Protein AF-A0A2E7PW12-F1 (afdb_monomer)

pLDDT: mean 76.76, std 13.88, range [39.81, 91.81]

Solvent-accessible surface area (backbone atoms only — not comparable to full-atom values): 4562 Å² total; per-residue (Å²): 126,75,60,91,92,40,85,78,66,82,88,68,63,71,55,45,80,40,38,22,71,41,50,72,81,78,68,89,78,72,86,79,67,94,59,63,39,66,29,29,27,70,88,71,51,75,36,63,36,59,69,85,65,48,59,73,39,43,34,31,29,26,67,86,78,59,42,69,74,45,75,114

Sequence (72 aa):
LLVDDEPVRLELPASVEATVIEAPEALRGDTAGNVLKPVTISTGITVQVPLFIKKDDVVKISTSDRSYLGRV

Radius of gyration: 15.86 Å; Cα contacts (8 Å, |Δi|>4): 124; chains: 1; bounding box: 35×25×46 Å

Mean predicted aligned error: 9.45 Å

Secondary structure (DSSP, 8-state):
--BTTB-------SEEEEEEEE-----TT--SS-PEEEEEETTS-EEEEETT--TT-EEEEETTT--EEEE-

Structure (mmCIF, N/CA/C/O backbone):
data_AF-A0A2E7PW12-F1
#
_entry.id   AF-A0A2E7PW12-F1
#
loop_
_atom_site.group_PDB
_atom_site.id
_atom_site.type_symbol
_atom_site.label_atom_id
_atom_site.label_alt_id
_atom_site.label_comp_id
_atom_site.label_asym_id
_atom_site.label_entity_id
_atom_site.label_seq_id
_atom_site.pdbx_PDB_ins_code
_atom_site.Cartn_x
_atom_site.Cartn_y
_atom_site.Cartn_z
_atom_site.occupancy
_atom_site.B_iso_or_equiv
_atom_site.auth_seq_id
_atom_site.auth_comp_id
_atom_site.auth_asym_id
_atom_site.auth_atom_id
_atom_site.pdbx_PDB_model_num
ATOM 1 N N . LEU A 1 1 ? 16.752 -4.496 -24.232 1.00 43.59 1 LEU A N 1
ATOM 2 C CA . LEU A 1 1 ? 18.122 -4.952 -24.564 1.00 43.59 1 LEU A CA 1
ATOM 3 C C . LEU A 1 1 ? 18.234 -6.403 -24.120 1.00 43.59 1 LEU A C 1
ATOM 5 O O . LEU A 1 1 ? 18.158 -6.647 -22.924 1.00 43.59 1 LEU A O 1
ATOM 9 N N . LEU A 1 2 ? 18.292 -7.332 -25.075 1.00 39.81 2 LEU A N 1
ATOM 10 C CA . LEU A 1 2 ? 18.544 -8.757 -24.840 1.00 39.81 2 LEU A CA 1
ATOM 11 C C . LEU A 1 2 ? 20.059 -8.982 -24.914 1.00 39.81 2 LEU A C 1
ATOM 13 O O . LEU A 1 2 ? 20.704 -8.425 -25.803 1.00 39.81 2 LEU A O 1
ATOM 17 N N . VAL A 1 3 ? 20.612 -9.756 -23.986 1.00 53.25 3 VAL A N 1
ATOM 18 C CA . VAL A 1 3 ? 21.982 -10.285 -24.045 1.00 53.25 3 VAL A CA 1
ATOM 19 C C . VAL A 1 3 ? 21.829 -11.801 -23.926 1.00 53.25 3 VAL A C 1
ATOM 21 O O . VAL A 1 3 ? 21.171 -12.253 -22.997 1.00 53.25 3 VAL A O 1
ATOM 24 N N . ASP A 1 4 ? 22.365 -12.547 -24.896 1.00 62.00 4 ASP A N 1
ATOM 25 C CA . ASP A 1 4 ? 22.391 -14.023 -24.922 1.00 62.00 4 ASP A CA 1
ATOM 26 C C . ASP A 1 4 ? 21.028 -14.746 -24.844 1.00 62.00 4 ASP A C 1
ATOM 28 O O . ASP A 1 4 ? 20.898 -15.774 -24.192 1.00 62.00 4 ASP A O 1
ATOM 32 N N . ASP A 1 5 ? 19.994 -14.232 -25.523 1.00 58.31 5 ASP A N 1
ATOM 33 C CA . ASP A 1 5 ? 18.641 -14.840 -25.578 1.00 58.31 5 ASP A CA 1
ATOM 34 C C . ASP A 1 5 ? 17.929 -14.964 -24.210 1.00 58.31 5 ASP A C 1
ATOM 36 O O . ASP A 1 5 ? 16.773 -15.377 -24.126 1.00 58.31 5 ASP A O 1
ATOM 40 N N . GLU A 1 6 ? 18.571 -14.508 -23.132 1.00 60.88 6 GLU A N 1
ATOM 41 C CA . GLU A 1 6 ? 17.989 -14.420 -21.803 1.00 60.88 6 GLU A CA 1
ATOM 42 C C . GLU A 1 6 ? 17.405 -13.014 -21.561 1.00 60.88 6 GLU A C 1
ATOM 44 O O . GLU A 1 6 ? 18.034 -11.984 -21.846 1.00 60.88 6 GLU A O 1
ATOM 49 N N . PRO A 1 7 ? 16.178 -12.911 -21.021 1.00 56.75 7 PRO A N 1
ATOM 50 C CA . PRO A 1 7 ? 15.591 -11.632 -20.651 1.00 56.75 7 PRO A CA 1
ATOM 51 C C . PRO A 1 7 ? 16.307 -11.059 -19.417 1.00 56.75 7 PRO A C 1
ATOM 53 O O . PRO A 1 7 ? 15.909 -11.282 -18.279 1.00 56.75 7 PRO A O 1
ATOM 56 N N . VAL A 1 8 ? 17.365 -10.275 -19.643 1.00 63.50 8 VAL A N 1
ATOM 57 C CA . VAL A 1 8 ? 18.204 -9.690 -18.573 1.00 63.50 8 VAL A CA 1
ATOM 58 C C . VAL A 1 8 ? 17.518 -8.522 -17.839 1.00 63.50 8 VAL A C 1
ATOM 60 O O . VAL A 1 8 ? 17.942 -8.117 -16.757 1.00 63.50 8 VAL A O 1
ATOM 63 N N . ARG A 1 9 ? 16.437 -7.955 -18.394 1.00 53.28 9 ARG A N 1
ATOM 64 C CA . ARG A 1 9 ? 15.700 -6.842 -17.774 1.00 53.28 9 ARG A CA 1
ATOM 65 C C . ARG A 1 9 ? 14.193 -6.988 -17.924 1.00 53.28 9 ARG A C 1
ATOM 67 O O . ARG A 1 9 ? 13.665 -6.931 -19.031 1.00 53.28 9 ARG A O 1
ATOM 74 N N . LEU A 1 10 ? 13.516 -7.076 -16.784 1.00 59.44 10 LEU A N 1
ATOM 75 C CA . LEU A 1 10 ? 12.079 -6.876 -16.661 1.00 59.44 10 LEU A CA 1
ATOM 76 C C . LEU A 1 10 ? 11.852 -5.402 -16.284 1.00 59.44 10 LEU A C 1
ATOM 78 O O . LEU A 1 10 ? 12.037 -5.016 -15.131 1.00 59.44 10 LEU A O 1
ATOM 82 N N . GLU A 1 11 ? 11.527 -4.554 -17.262 1.00 61.78 11 GLU A N 1
ATOM 83 C CA . GLU A 1 11 ? 11.092 -3.177 -16.993 1.00 61.78 11 GLU A CA 1
ATOM 84 C C . GLU A 1 11 ? 9.670 -3.217 -16.429 1.00 61.78 11 GLU A C 1
ATOM 86 O O . GLU A 1 11 ? 8.678 -3.211 -17.156 1.00 61.78 11 GLU A O 1
ATOM 91 N N . LEU A 1 12 ? 9.574 -3.324 -15.105 1.00 66.31 12 LEU A N 1
ATOM 92 C CA . LEU A 1 12 ? 8.311 -3.168 -14.402 1.00 66.31 12 LEU A CA 1
ATOM 93 C C . LEU A 1 12 ? 7.939 -1.678 -14.363 1.00 66.31 12 LEU A C 1
ATOM 95 O O . LEU A 1 12 ? 8.814 -0.835 -14.144 1.00 66.31 12 LEU A O 1
ATOM 99 N N . PRO A 1 13 ? 6.653 -1.328 -14.540 1.00 75.62 13 PRO A N 1
ATOM 100 C CA . PRO A 1 13 ? 6.209 0.043 -14.351 1.00 75.62 13 PRO A CA 1
ATOM 101 C C . PRO A 1 13 ? 6.534 0.486 -12.921 1.00 75.62 13 PRO A C 1
ATOM 103 O O . PRO A 1 13 ? 6.343 -0.278 -11.973 1.00 75.62 13 PRO A O 1
ATOM 106 N N . ALA A 1 14 ? 6.995 1.731 -12.764 1.00 79.81 14 ALA A N 1
ATOM 107 C CA . ALA A 1 14 ? 7.381 2.306 -11.468 1.00 79.81 14 ALA A CA 1
ATOM 108 C C . ALA A 1 14 ? 6.246 2.277 -10.426 1.00 79.81 14 ALA A C 1
ATOM 110 O O . ALA A 1 14 ? 6.484 2.367 -9.225 1.00 79.81 14 ALA A O 1
ATOM 111 N N . SER A 1 15 ? 5.005 2.138 -10.886 1.00 84.31 15 SER A N 1
ATOM 112 C CA . SER A 1 15 ? 3.817 2.015 -10.059 1.00 84.31 15 SER A CA 1
ATOM 113 C C . SER A 1 15 ? 2.828 1.040 -10.679 1.00 84.31 15 SER A C 1
ATOM 115 O O . SER A 1 15 ? 2.616 1.082 -11.890 1.00 84.31 15 SER A O 1
ATOM 117 N N . VAL A 1 16 ? 2.169 0.246 -9.845 1.00 87.06 16 VAL A N 1
ATOM 118 C CA . VAL A 1 16 ? 1.056 -0.630 -10.212 1.00 87.06 16 VAL A CA 1
ATOM 119 C C . VAL A 1 16 ? -0.194 -0.214 -9.456 1.00 87.06 16 VAL A C 1
ATOM 121 O O . VAL A 1 16 ? -0.129 0.211 -8.304 1.00 87.06 16 VAL A O 1
ATOM 124 N N . GLU A 1 17 ? -1.340 -0.325 -10.107 1.00 89.44 17 GLU A N 1
ATOM 125 C CA . GLU A 1 17 ? -2.641 -0.127 -9.477 1.00 89.44 17 GLU A CA 1
ATOM 126 C C . GLU A 1 17 ? -3.141 -1.485 -8.995 1.00 89.44 17 GLU A C 1
ATOM 128 O O . GLU A 1 17 ? -3.216 -2.441 -9.766 1.00 89.44 17 GLU A O 1
ATOM 133 N N . ALA A 1 18 ? -3.435 -1.587 -7.704 1.00 88.50 18 ALA A N 1
ATOM 134 C CA . ALA A 1 18 ? -3.901 -2.813 -7.086 1.00 88.50 18 ALA A CA 1
ATOM 135 C C . ALA A 1 18 ? -5.141 -2.536 -6.240 1.00 88.50 18 ALA A C 1
ATOM 137 O O . ALA A 1 18 ? -5.234 -1.527 -5.541 1.00 88.50 18 ALA A O 1
ATOM 138 N N . THR A 1 19 ? -6.101 -3.450 -6.298 1.00 90.12 19 THR A N 1
ATOM 139 C CA . THR A 1 19 ? -7.348 -3.340 -5.543 1.00 90.12 19 THR A CA 1
ATOM 140 C C . THR A 1 19 ? -7.159 -3.927 -4.155 1.00 90.12 19 THR A C 1
ATOM 142 O O . THR A 1 19 ? -6.567 -4.997 -4.005 1.00 90.12 19 THR A O 1
ATOM 145 N N . VAL A 1 20 ? -7.671 -3.248 -3.136 1.00 90.94 20 VAL A N 1
ATOM 146 C CA . VAL A 1 20 ? -7.656 -3.737 -1.758 1.00 90.94 20 VAL A CA 1
ATOM 147 C C . VAL A 1 20 ? -8.674 -4.864 -1.609 1.00 90.94 20 VAL A C 1
ATOM 149 O O . VAL A 1 20 ? -9.877 -4.635 -1.681 1.00 90.94 20 VAL A O 1
ATOM 152 N N . ILE A 1 21 ? -8.202 -6.087 -1.376 1.00 91.81 21 ILE A N 1
ATOM 153 C CA . ILE A 1 21 ? -9.067 -7.263 -1.183 1.00 91.81 21 ILE A CA 1
ATOM 154 C C . ILE A 1 21 ? -9.469 -7.448 0.281 1.00 91.81 21 ILE A C 1
ATOM 156 O O . ILE A 1 21 ? -10.541 -7.983 0.574 1.00 91.81 21 ILE A O 1
ATOM 160 N N . GLU A 1 22 ? -8.637 -6.968 1.204 1.00 87.81 22 GLU A N 1
ATOM 161 C CA . GLU A 1 22 ? -8.876 -7.067 2.636 1.00 87.81 22 GLU A CA 1
ATOM 162 C C . GLU A 1 22 ? -8.387 -5.802 3.336 1.00 87.81 22 GLU A C 1
ATOM 164 O O . GLU A 1 22 ? -7.241 -5.382 3.173 1.00 87.81 22 GLU A O 1
ATOM 169 N N . ALA A 1 23 ? -9.265 -5.190 4.124 1.00 84.38 23 ALA A N 1
ATOM 170 C CA . ALA A 1 23 ? -8.939 -4.023 4.923 1.00 84.38 23 ALA A CA 1
ATOM 171 C C . ALA A 1 23 ? -9.445 -4.255 6.352 1.00 84.38 23 ALA A C 1
ATOM 173 O O . ALA A 1 23 ? -10.664 -4.256 6.547 1.00 84.38 23 ALA A O 1
ATOM 174 N N . PRO A 1 24 ? -8.560 -4.449 7.346 1.00 79.50 24 PRO A N 1
ATOM 175 C CA . PRO A 1 24 ? -8.976 -4.543 8.736 1.00 79.50 24 PRO A CA 1
ATOM 176 C C . PRO A 1 24 ? -9.664 -3.244 9.168 1.00 79.50 24 PRO A C 1
ATOM 178 O O . PRO A 1 24 ? -9.293 -2.138 8.744 1.00 79.50 24 PRO A O 1
ATOM 181 N N . GLU A 1 25 ? -10.701 -3.378 9.997 1.00 70.38 25 GLU A N 1
ATOM 182 C CA . GLU A 1 25 ? -11.380 -2.223 10.572 1.00 70.38 25 GLU A CA 1
ATOM 183 C C . GLU A 1 25 ? -10.410 -1.447 11.461 1.00 70.38 25 GLU A C 1
ATOM 185 O O . GLU A 1 25 ? -9.764 -1.996 12.355 1.00 70.38 25 GLU A O 1
ATOM 190 N N . ALA A 1 26 ? -10.319 -0.143 11.213 1.00 63.00 26 ALA A N 1
ATOM 191 C CA . ALA A 1 26 ? -9.615 0.760 12.101 1.00 63.00 26 ALA A CA 1
ATOM 192 C C . ALA A 1 26 ? -10.367 0.785 13.439 1.00 63.00 26 ALA A C 1
ATOM 194 O O . ALA A 1 26 ? -11.463 1.349 13.519 1.00 63.00 26 ALA A O 1
ATOM 195 N N . LEU A 1 27 ? -9.808 0.166 14.485 1.00 59.31 27 LEU A N 1
ATOM 196 C CA . LEU A 1 27 ? -10.347 0.319 15.832 1.00 59.31 27 LEU A CA 1
ATOM 197 C C . LEU A 1 27 ? -10.344 1.813 16.169 1.00 59.31 27 LEU A C 1
ATOM 199 O O . LEU A 1 27 ? -9.296 2.452 16.223 1.00 59.31 27 LEU A O 1
ATOM 203 N N . ARG A 1 28 ? -11.534 2.367 16.422 1.00 54.72 28 ARG A N 1
ATOM 204 C CA . ARG A 1 28 ? -11.783 3.787 16.747 1.00 54.72 28 ARG A CA 1
ATOM 205 C C . ARG A 1 28 ? -11.095 4.288 18.034 1.00 54.72 28 ARG A C 1
ATOM 207 O O . ARG A 1 28 ? -11.406 5.384 18.482 1.00 54.72 28 ARG A O 1
ATOM 214 N N . GLY A 1 29 ? -10.220 3.491 18.648 1.00 55.41 29 GLY A N 1
ATOM 215 C CA . GLY A 1 29 ? -9.543 3.793 19.910 1.00 55.41 29 GLY A CA 1
ATOM 216 C C . GLY A 1 29 ? -8.175 4.468 19.771 1.00 55.41 29 GLY A C 1
ATOM 217 O O . GLY A 1 29 ? -7.702 5.027 20.752 1.00 55.41 29 GLY A O 1
ATOM 218 N N . ASP A 1 30 ? -7.558 4.466 18.585 1.00 53.72 30 ASP A N 1
ATOM 219 C CA . ASP A 1 30 ? -6.220 5.042 18.365 1.00 53.72 30 ASP A CA 1
ATOM 220 C C . ASP A 1 30 ? -6.307 6.449 17.740 1.00 53.72 30 ASP A C 1
ATOM 222 O O . ASP A 1 30 ? -5.931 6.707 16.598 1.00 53.72 30 ASP A O 1
ATOM 226 N N . THR A 1 31 ? -6.896 7.392 18.480 1.00 55.53 31 THR A N 1
ATOM 227 C CA . THR A 1 31 ? -7.068 8.799 18.064 1.00 55.53 31 THR A CA 1
ATOM 228 C C . THR A 1 31 ? -5.856 9.678 18.397 1.00 55.53 31 THR A C 1
ATOM 230 O O . THR A 1 31 ? -6.017 10.769 18.943 1.00 55.53 31 THR A O 1
ATOM 233 N N . ALA A 1 32 ? -4.636 9.237 18.081 1.00 53.28 32 ALA A N 1
ATOM 234 C CA . ALA A 1 32 ? -3.436 10.057 18.277 1.00 53.28 32 ALA A CA 1
ATOM 235 C C . ALA A 1 32 ? -2.308 9.718 17.288 1.00 53.28 32 ALA A C 1
ATOM 237 O O . ALA A 1 32 ? -1.248 9.233 17.668 1.00 53.28 32 ALA A O 1
ATOM 238 N N . GLY A 1 33 ? -2.507 9.999 15.999 1.00 56.00 33 GLY A N 1
ATOM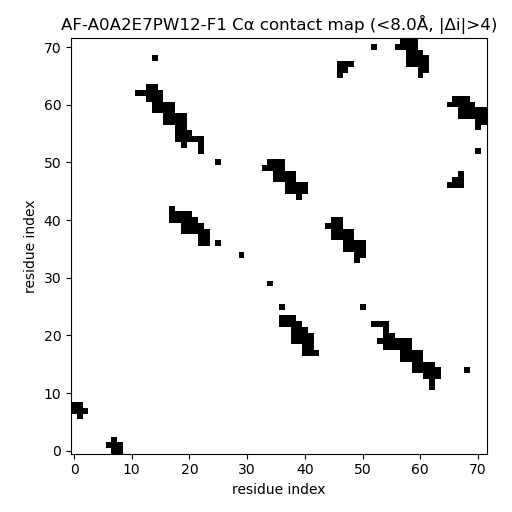 239 C CA . GLY A 1 33 ? -1.409 9.992 15.031 1.00 56.00 33 GLY A CA 1
ATOM 240 C C . GLY A 1 33 ? -1.853 9.738 13.601 1.00 56.00 33 GLY A C 1
ATOM 241 O O . GLY A 1 33 ? -2.986 9.343 13.341 1.00 56.00 33 GLY A O 1
ATOM 242 N N . ASN A 1 34 ? -0.940 9.959 12.660 1.00 58.91 34 ASN A N 1
ATOM 243 C CA . ASN A 1 34 ? -1.079 9.549 11.265 1.00 58.91 34 ASN A CA 1
ATOM 244 C C . ASN A 1 34 ? -0.985 8.010 11.182 1.00 58.91 34 ASN A C 1
ATOM 246 O O . ASN A 1 34 ? 0.024 7.465 10.742 1.00 58.91 34 ASN A O 1
ATOM 250 N N . VAL A 1 35 ? -1.985 7.311 11.728 1.00 72.00 35 VAL A N 1
ATOM 251 C CA . VAL A 1 35 ? -1.992 5.850 11.842 1.00 72.00 35 VAL A CA 1
ATOM 252 C C . VAL A 1 35 ? -2.213 5.270 10.451 1.00 72.00 35 VAL A C 1
ATOM 254 O O . VAL A 1 35 ? -3.212 5.547 9.789 1.00 72.00 35 VAL A O 1
ATOM 257 N N . LEU A 1 36 ? -1.261 4.468 9.993 1.00 82.19 36 LEU A N 1
ATOM 258 C CA . LEU A 1 36 ? -1.425 3.658 8.797 1.00 82.19 36 LEU A CA 1
AT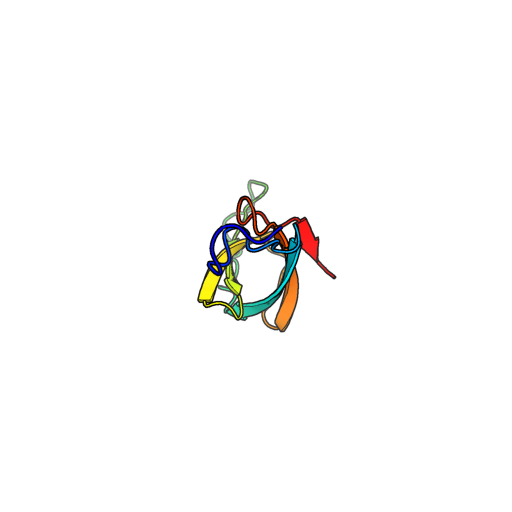OM 259 C C . LEU A 1 36 ? -2.012 2.315 9.217 1.00 82.19 36 LEU A C 1
ATOM 261 O O . LEU A 1 36 ? -1.616 1.750 10.235 1.00 82.19 36 LEU A O 1
ATOM 265 N N . LYS A 1 37 ? -2.949 1.795 8.429 1.00 83.06 37 LYS A N 1
ATOM 266 C CA . LYS A 1 37 ? -3.448 0.435 8.596 1.00 83.06 37 LYS A CA 1
ATOM 267 C C . LYS A 1 37 ? -2.820 -0.492 7.559 1.00 83.06 37 LYS A C 1
ATOM 269 O O . LYS A 1 37 ? -2.683 -0.098 6.397 1.00 83.06 37 LYS A O 1
ATOM 274 N N . PRO A 1 38 ? -2.455 -1.721 7.948 1.00 87.75 38 PRO A N 1
ATOM 275 C CA . PRO A 1 38 ? -2.072 -2.740 6.989 1.00 87.75 38 PRO A CA 1
ATOM 276 C C . PRO A 1 38 ? -3.316 -3.176 6.210 1.00 87.75 38 PRO A C 1
ATOM 278 O O . PRO A 1 38 ? -4.321 -3.530 6.816 1.00 87.75 38 PRO A O 1
ATOM 281 N N . VAL A 1 39 ? -3.270 -3.151 4.883 1.00 88.69 39 VAL A N 1
ATOM 282 C CA . VAL A 1 39 ? -4.313 -3.717 4.013 1.00 88.69 39 VAL A CA 1
AT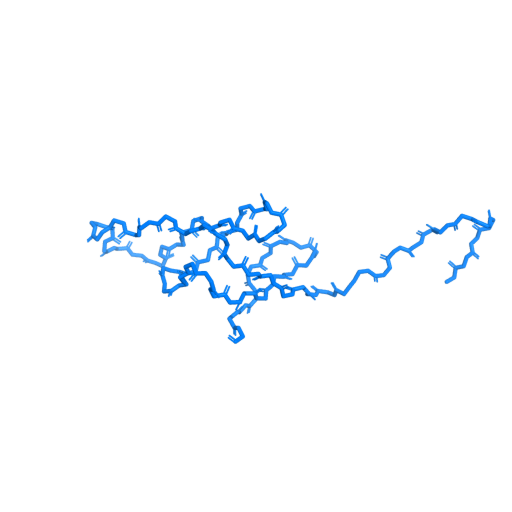OM 283 C C . VAL A 1 39 ? -3.697 -4.723 3.060 1.00 88.69 39 VAL A C 1
ATOM 285 O O . VAL A 1 39 ? -2.547 -4.564 2.651 1.00 88.69 39 VAL A O 1
ATOM 288 N N . THR A 1 40 ? -4.461 -5.739 2.680 1.00 90.44 40 THR A N 1
ATOM 289 C CA . THR A 1 40 ? -4.041 -6.732 1.691 1.00 90.44 40 THR A CA 1
ATOM 290 C C . THR A 1 40 ? -4.609 -6.344 0.337 1.00 90.44 40 THR A C 1
ATOM 292 O O . THR A 1 40 ? -5.816 -6.133 0.191 1.00 90.44 40 THR A O 1
ATOM 295 N N . ILE A 1 41 ? -3.738 -6.250 -0.662 1.00 90.56 41 ILE A N 1
ATOM 296 C CA . ILE A 1 41 ? -4.126 -5.988 -2.052 1.00 90.56 41 ILE A CA 1
ATOM 297 C C . ILE A 1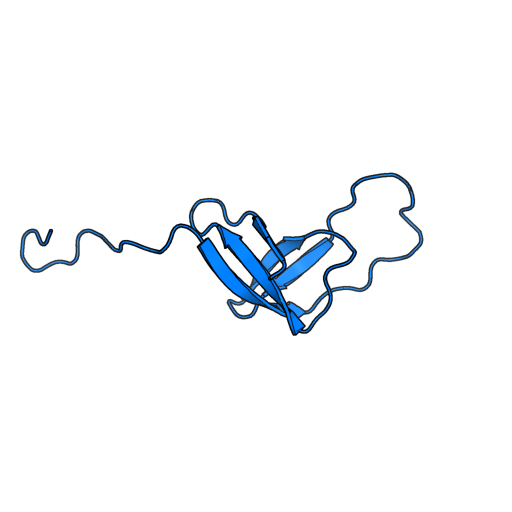 41 ? -4.257 -7.281 -2.859 1.00 90.56 41 ILE A C 1
ATOM 299 O O . ILE A 1 41 ? -3.853 -8.347 -2.406 1.00 90.56 41 ILE A O 1
ATOM 303 N N . SER A 1 42 ? -4.818 -7.193 -4.066 1.00 86.50 42 SER A N 1
ATOM 304 C CA . SER A 1 42 ? -5.095 -8.326 -4.963 1.00 86.50 42 SER A CA 1
ATOM 305 C C . SER A 1 42 ? -3.887 -9.212 -5.270 1.00 86.50 42 SER A C 1
ATOM 307 O O . SER A 1 42 ? -4.051 -10.388 -5.579 1.00 86.50 42 SER A O 1
ATOM 309 N N . THR A 1 43 ? -2.673 -8.679 -5.141 1.00 84.38 43 THR A N 1
ATOM 310 C CA . THR A 1 43 ? -1.424 -9.436 -5.285 1.00 84.38 43 THR A CA 1
ATOM 311 C C . THR A 1 43 ? -1.064 -10.277 -4.054 1.00 84.38 43 THR A C 1
ATOM 313 O O . THR A 1 43 ? -0.065 -10.989 -4.081 1.00 84.38 43 THR A O 1
ATOM 316 N N . GLY A 1 44 ? -1.837 -10.193 -2.966 1.00 84.19 44 GLY A N 1
ATOM 317 C CA . GLY A 1 44 ? -1.568 -10.851 -1.683 1.00 84.19 44 GLY A CA 1
ATOM 318 C C . GLY A 1 44 ? -0.541 -10.125 -0.806 1.00 84.19 44 GLY A C 1
ATOM 319 O O . GLY A 1 44 ? -0.212 -10.605 0.275 1.00 84.19 44 GLY A O 1
ATOM 320 N N . ILE A 1 45 ? -0.027 -8.972 -1.248 1.00 84.94 45 ILE A N 1
ATOM 321 C CA . ILE A 1 45 ? 0.932 -8.169 -0.480 1.00 84.94 45 ILE A CA 1
ATOM 322 C C . ILE A 1 45 ? 0.179 -7.311 0.541 1.00 84.94 45 ILE A C 1
ATOM 324 O O . ILE A 1 45 ? -0.809 -6.655 0.208 1.00 84.94 45 ILE A O 1
ATOM 328 N N . THR A 1 46 ? 0.678 -7.277 1.776 1.00 87.50 46 THR A N 1
ATOM 329 C CA . THR A 1 46 ? 0.206 -6.346 2.804 1.00 87.50 46 THR A CA 1
ATOM 330 C C . THR A 1 46 ? 0.953 -5.021 2.694 1.00 87.50 46 THR A C 1
ATOM 332 O O . THR A 1 46 ? 2.183 -4.987 2.743 1.00 87.50 46 THR A O 1
ATOM 335 N N . VAL A 1 47 ? 0.216 -3.922 2.564 1.00 87.50 47 VAL A N 1
ATOM 336 C CA . VAL A 1 47 ? 0.761 -2.567 2.435 1.00 87.50 47 VAL A CA 1
ATOM 337 C C . VAL A 1 47 ? 0.169 -1.643 3.489 1.00 87.50 47 VAL A C 1
ATOM 339 O O . VAL A 1 47 ? -0.980 -1.795 3.897 1.00 87.50 47 VAL A O 1
ATOM 342 N N . GLN A 1 48 ? 0.963 -0.681 3.951 1.00 87.44 48 GLN A N 1
ATOM 343 C CA . GLN A 1 48 ? 0.511 0.307 4.925 1.00 87.44 48 GLN A CA 1
ATOM 344 C C . GLN A 1 48 ? -0.153 1.472 4.197 1.00 87.44 48 GLN A C 1
ATOM 346 O O . GLN A 1 48 ? 0.502 2.198 3.450 1.00 87.44 48 GLN A O 1
ATOM 351 N N . VAL A 1 49 ? -1.453 1.645 4.414 1.00 86.69 49 VAL A N 1
ATOM 352 C CA . VAL A 1 49 ? -2.253 2.695 3.778 1.00 86.69 49 VAL A CA 1
ATOM 353 C C . VAL A 1 49 ? -2.977 3.535 4.828 1.00 86.69 49 VAL A C 1
ATOM 355 O O . VAL A 1 49 ? -3.175 3.086 5.958 1.00 86.69 49 VAL A O 1
ATOM 358 N N . PRO A 1 50 ? -3.419 4.751 4.485 1.00 85.94 50 PRO A N 1
ATOM 359 C CA . PRO A 1 50 ? -4.216 5.562 5.395 1.00 85.94 50 PRO A CA 1
ATOM 360 C C . PRO A 1 50 ? -5.536 4.893 5.812 1.00 85.94 50 PRO A C 1
ATOM 362 O O . PRO A 1 50 ? -6.142 4.131 5.056 1.00 85.94 50 PRO A O 1
ATOM 365 N N . LEU A 1 51 ? -6.042 5.246 6.999 1.00 83.31 51 LEU A N 1
ATOM 366 C CA . LEU A 1 51 ? -7.264 4.661 7.578 1.00 83.31 51 LEU A CA 1
ATOM 367 C C . LEU A 1 51 ? -8.508 4.771 6.682 1.00 83.31 51 LEU A C 1
ATOM 369 O O . LEU A 1 51 ? -9.404 3.928 6.783 1.00 83.31 51 LEU A O 1
ATOM 373 N N . PHE A 1 52 ? -8.562 5.784 5.813 1.00 82.31 52 PHE A N 1
ATOM 374 C CA . PHE A 1 52 ? -9.701 6.050 4.932 1.00 82.31 52 PHE A CA 1
ATOM 375 C C . PHE A 1 52 ? -9.837 5.067 3.762 1.00 82.31 52 PHE A C 1
ATOM 377 O O . PHE A 1 52 ? -10.912 5.016 3.167 1.00 82.31 52 PHE A O 1
ATOM 384 N N . ILE A 1 53 ? -8.788 4.303 3.433 1.00 85.6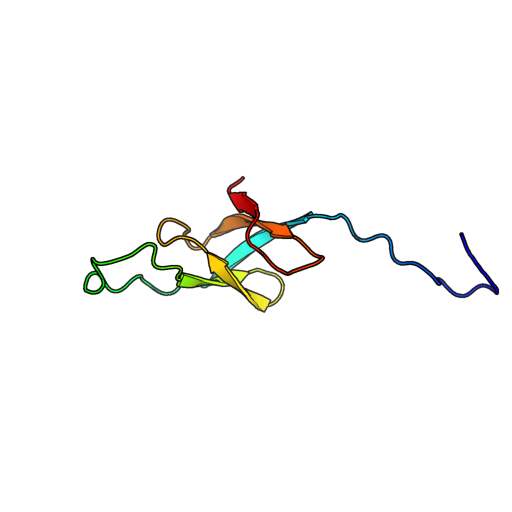9 53 ILE A N 1
ATOM 385 C CA . ILE A 1 53 ? -8.824 3.307 2.354 1.00 85.69 53 ILE A CA 1
ATOM 386 C C . ILE A 1 53 ? -9.733 2.150 2.747 1.00 85.69 53 ILE A C 1
ATOM 388 O O . ILE A 1 53 ? -9.612 1.611 3.842 1.00 85.69 53 ILE A O 1
ATOM 392 N N . LYS A 1 54 ? -10.650 1.743 1.881 1.00 84.94 54 LYS A N 1
ATOM 393 C CA . LYS A 1 54 ? -11.595 0.656 2.153 1.00 84.94 54 LYS A CA 1
ATOM 394 C C . LYS A 1 54 ? -11.266 -0.583 1.330 1.00 84.94 54 LYS A C 1
ATOM 396 O O . LYS A 1 54 ? -10.433 -0.555 0.431 1.00 84.94 54 LYS A O 1
ATOM 401 N N . LYS A 1 55 ? -11.925 -1.690 1.669 1.00 86.94 55 LYS A N 1
ATOM 402 C CA . LYS A 1 55 ?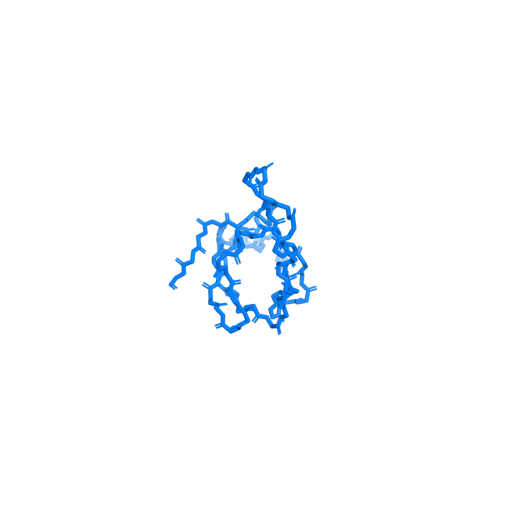 -11.997 -2.847 0.776 1.00 86.94 55 LYS A CA 1
ATOM 403 C C . LYS A 1 55 ? -12.625 -2.406 -0.554 1.00 86.94 55 LYS A C 1
ATOM 405 O O . LYS A 1 55 ? -13.503 -1.547 -0.540 1.00 86.94 55 LYS A O 1
ATOM 410 N N . ASP A 1 56 ? -12.138 -2.973 -1.652 1.00 89.00 56 ASP A N 1
ATOM 411 C CA . ASP A 1 56 ? -12.473 -2.643 -3.042 1.00 89.00 56 ASP A CA 1
ATOM 412 C C . ASP A 1 56 ? -11.950 -1.282 -3.550 1.00 89.00 56 ASP A C 1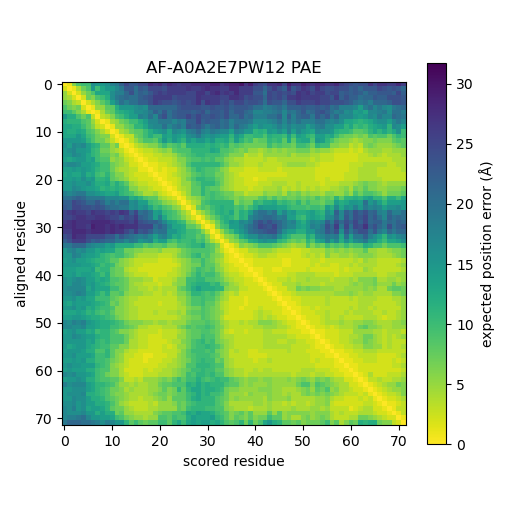
ATOM 414 O O . ASP A 1 56 ? -12.107 -0.981 -4.733 1.00 89.00 56 ASP A O 1
ATOM 418 N N . ASP A 1 57 ? -11.254 -0.483 -2.725 1.00 90.19 57 ASP A N 1
ATOM 419 C CA . ASP A 1 57 ? -10.563 0.716 -3.223 1.00 90.19 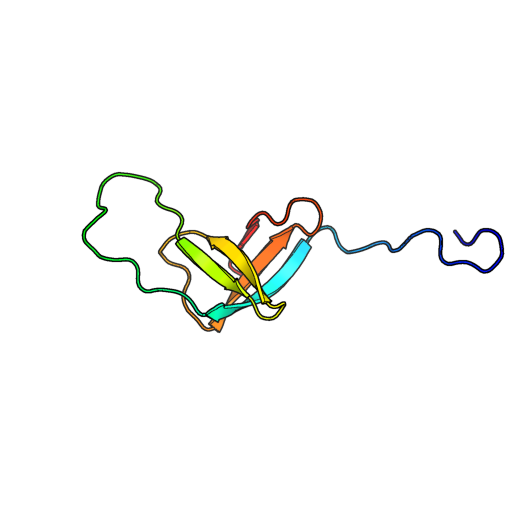57 ASP A CA 1
ATOM 420 C C . ASP A 1 57 ? -9.365 0.326 -4.104 1.00 90.19 57 ASP A C 1
ATOM 422 O O . ASP A 1 57 ? -8.631 -0.627 -3.819 1.00 90.19 57 ASP A O 1
ATOM 426 N N . VAL A 1 58 ? -9.127 1.113 -5.156 1.00 89.25 58 VAL A N 1
ATOM 427 C CA . VAL A 1 58 ? -7.942 0.986 -6.011 1.00 89.25 58 VAL A CA 1
ATOM 428 C C . VAL A 1 58 ? -6.844 1.893 -5.475 1.00 89.25 58 VAL A C 1
ATOM 430 O O . VAL A 1 58 ? -6.986 3.116 -5.402 1.00 89.25 58 VAL A O 1
ATOM 433 N N . VAL A 1 59 ? -5.729 1.282 -5.086 1.00 89.00 59 VAL A N 1
ATOM 434 C CA . VAL A 1 59 ? -4.554 1.984 -4.580 1.00 89.00 59 VAL A CA 1
ATOM 435 C C . VAL A 1 59 ? -3.391 1.825 -5.543 1.00 89.00 59 VAL A C 1
ATOM 437 O O . VAL A 1 59 ? -3.134 0.754 -6.090 1.00 89.00 59 VAL A O 1
ATOM 440 N N . LYS A 1 60 ? -2.662 2.914 -5.748 1.00 89.19 60 LYS A N 1
ATOM 441 C CA . LYS A 1 60 ? -1.445 2.944 -6.542 1.00 89.19 60 LYS A CA 1
ATOM 442 C C . LYS A 1 60 ? -0.263 2.651 -5.633 1.00 89.19 60 LYS A C 1
ATOM 444 O O . LYS A 1 60 ? -0.055 3.348 -4.641 1.00 89.19 60 LYS A O 1
ATOM 449 N N . ILE A 1 61 ? 0.507 1.627 -5.969 1.00 87.00 61 ILE A N 1
ATOM 450 C CA . ILE A 1 61 ? 1.647 1.151 -5.183 1.00 87.00 61 ILE A CA 1
ATOM 451 C C . ILE A 1 61 ? 2.898 1.213 -6.041 1.00 87.00 61 ILE A C 1
ATOM 453 O O . ILE A 1 61 ? 2.882 0.808 -7.200 1.00 87.00 61 ILE A O 1
ATOM 457 N N . SER A 1 62 ? 3.990 1.717 -5.482 1.00 86.81 62 SER A N 1
ATOM 458 C CA . SER A 1 62 ? 5.290 1.691 -6.142 1.00 86.81 62 SER A CA 1
ATOM 459 C C . SER A 1 62 ? 5.873 0.277 -6.099 1.00 86.81 62 SER A C 1
ATOM 461 O O . SER A 1 62 ? 5.953 -0.354 -5.048 1.00 86.81 62 SER A O 1
ATOM 463 N N . THR A 1 63 ? 6.275 -0.253 -7.251 1.00 82.19 63 THR A N 1
ATOM 464 C CA . THR A 1 63 ? 6.863 -1.603 -7.364 1.00 82.19 63 THR A CA 1
ATOM 465 C C . THR A 1 63 ? 8.294 -1.667 -6.833 1.00 82.19 63 THR A C 1
ATOM 467 O O . THR A 1 63 ? 8.766 -2.749 -6.486 1.00 82.19 63 THR A O 1
ATOM 470 N N . SER A 1 64 ? 8.959 -0.515 -6.728 1.00 80.75 64 SER A N 1
ATOM 471 C CA . SER A 1 64 ? 10.348 -0.390 -6.281 1.00 80.75 64 SER A CA 1
ATOM 472 C C . SER A 1 64 ? 10.503 -0.561 -4.768 1.00 80.75 64 SER A C 1
ATOM 474 O O . SER A 1 64 ? 11.421 -1.233 -4.310 1.00 80.75 64 SER A O 1
ATOM 476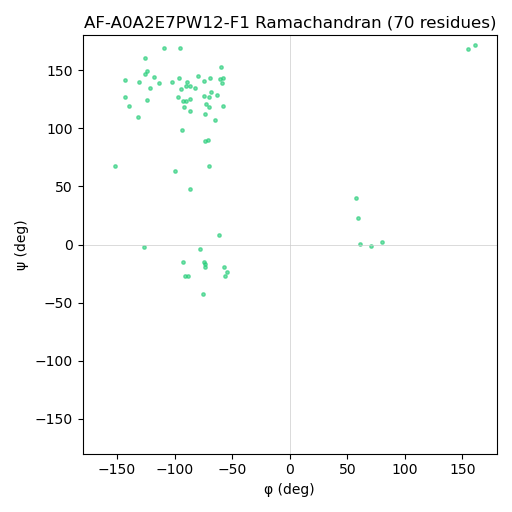 N N . ASP A 1 65 ? 9.608 0.041 -3.987 1.00 81.19 65 ASP A N 1
ATOM 477 C CA . ASP A 1 65 ? 9.676 0.126 -2.519 1.00 81.19 65 ASP A CA 1
ATOM 478 C C . ASP A 1 65 ? 8.398 -0.381 -1.826 1.00 81.19 65 ASP A C 1
ATOM 480 O O . ASP A 1 65 ? 8.338 -0.425 -0.598 1.00 81.19 65 ASP A O 1
ATOM 484 N N . ARG A 1 66 ? 7.380 -0.795 -2.598 1.00 79.81 66 ARG A N 1
ATOM 485 C CA . ARG A 1 66 ? 6.064 -1.244 -2.108 1.00 79.81 66 ARG A CA 1
ATOM 486 C C . ARG A 1 66 ? 5.330 -0.169 -1.304 1.00 79.81 66 ARG A C 1
ATOM 488 O O . ARG A 1 66 ? 4.449 -0.494 -0.506 1.00 79.81 66 ARG A O 1
ATOM 495 N N . SER A 1 67 ? 5.676 1.103 -1.509 1.00 83.56 67 SER A N 1
ATOM 496 C CA . SER A 1 67 ? 5.005 2.211 -0.842 1.00 83.56 67 SER A CA 1
ATOM 497 C C . SER A 1 67 ? 3.684 2.543 -1.522 1.00 83.56 67 SER A C 1
ATOM 499 O O . SER A 1 67 ? 3.517 2.439 -2.740 1.00 83.56 67 SER A O 1
ATOM 501 N N . TYR A 1 68 ? 2.717 2.946 -0.708 1.00 85.88 68 TYR A N 1
ATOM 502 C CA . TYR A 1 68 ? 1.472 3.516 -1.188 1.00 85.88 68 TYR A CA 1
ATOM 503 C C . TYR A 1 68 ? 1.744 4.909 -1.776 1.00 85.88 68 TYR A C 1
ATOM 505 O O . TYR A 1 68 ? 2.189 5.809 -1.067 1.00 85.88 68 TYR A O 1
ATOM 513 N N . LEU A 1 69 ? 1.466 5.083 -3.069 1.00 86.25 69 LEU A N 1
ATOM 514 C CA . LEU A 1 69 ? 1.636 6.347 -3.792 1.00 86.25 69 LEU A CA 1
ATOM 515 C C . LEU A 1 69 ? 0.371 7.211 -3.776 1.00 86.25 69 LEU A C 1
ATOM 517 O O . LEU A 1 69 ? 0.458 8.430 -3.895 1.00 86.25 69 LEU A O 1
ATOM 521 N N . GLY A 1 70 ? -0.809 6.601 -3.658 1.00 84.12 70 GLY A N 1
ATOM 522 C CA . GLY A 1 70 ? -2.077 7.325 -3.685 1.00 84.12 70 GLY A CA 1
ATOM 523 C C . GLY A 1 70 ? -3.270 6.430 -3.995 1.00 84.12 70 GLY A C 1
ATOM 524 O O . GLY A 1 70 ? -3.111 5.261 -4.341 1.00 84.12 70 GLY A O 1
ATOM 525 N N . ARG A 1 71 ? -4.474 6.989 -3.872 1.00 84.19 71 ARG A N 1
ATOM 526 C CA . ARG A 1 71 ? -5.722 6.358 -4.311 1.00 84.19 71 ARG A CA 1
ATOM 527 C C . ARG A 1 71 ? -6.058 6.875 -5.704 1.00 84.19 71 ARG A C 1
ATOM 529 O O . ARG A 1 71 ? -5.804 8.051 -5.973 1.00 84.19 71 ARG A O 1
ATOM 536 N N . VAL A 1 72 ? -6.611 6.007 -6.544 1.00 77.00 72 VAL A N 1
ATOM 537 C CA . VAL A 1 72 ? -7.136 6.360 -7.872 1.00 77.00 72 VAL A CA 1
ATOM 538 C C . VAL A 1 72 ? -8.633 6.645 -7.782 1.00 77.00 72 VAL A C 1
ATOM 540 O O . VAL A 1 72 ? -9.295 6.064 -6.888 1.00 77.00 72 VAL A O 1
#

Foldseek 3Di:
DDDPNDPPDDPDPQKDKWFFQAFDQDDPPPPDDQAWGFTATPVRDTATHGNPDDHRWIFIAGPVPRHTPGTD

Nearest PDB structures (foldseek):
  1ueb-assembly1_A  TM=8.650E-01  e=1.338E-05  Thermus thermophilus
  6enu-assembly1_w  TM=9.313E-01  e=6.008E-05  Escherichia coli
  3oyy-assembly1_A  TM=8.847E-01  e=2.922E-05  Pseudomonas aeruginosa
  6rk3-assembly1_A  TM=8.151E-01  e=1.807E-05  Staphylococcus aureus
  3oyy-assembly2_B  TM=8.505E-01  e=4.449E-05  Pseudomonas aeruginosa